Protein AF-A0A448SCK4-F1 (afdb_monomer)

Nearest PDB structures (foldseek):
  4yhc-assembly2_B  TM=4.010E-01  e=1.018E-01  Schizosaccharomyces pombe 972h-
  8dml-assembly2_C  TM=6.605E-01  e=9.416E-01  Vibrio parahaemolyticus
  4yhc-assembly1_A  TM=3.647E-01  e=2.137E-01  Schizosaccharomyces pombe 972h-
  8wqr-assembly1_A  TM=2.548E-01  e=2.575E+00  Homo sapiens

Foldseek 3Di:
DDDDDDDDDDDDPPPDPDPPDPPPDQQPKDWDADPVQFIWIQCQLVPNDIAGAAARGGNVQWDDWADDSFKIKTAGQDPPQARGQKIWIWGRNHPHIYTDIDGDDRAAFPDWHWDDDPFWIKIWTQHPVRDIDIWIAGNVDGDTD

pLDDT: mean 81.64, std 18.77, range [36.91, 97.56]

Structure (mmCIF, N/CA/C/O backbone):
data_AF-A0A448SCK4-F1
#
_entry.id   AF-A0A448SCK4-F1
#
loop_
_atom_site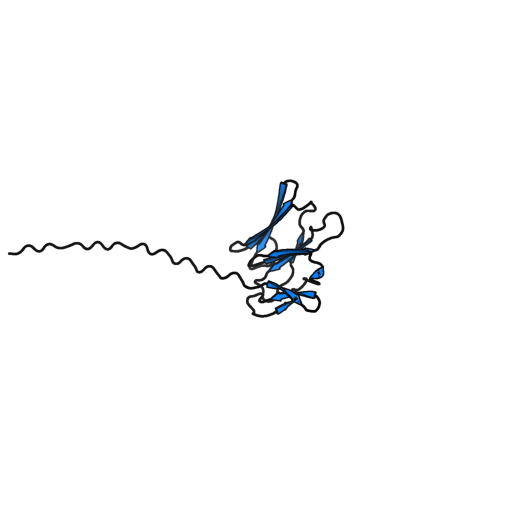.group_PDB
_atom_site.id
_atom_site.type_symbol
_atom_site.label_atom_id
_atom_site.label_alt_id
_atom_site.label_comp_id
_atom_site.label_asym_id
_atom_site.label_entity_id
_atom_site.label_seq_id
_atom_site.pdbx_PDB_ins_code
_atom_site.Cartn_x
_atom_site.Cartn_y
_atom_site.Cartn_z
_atom_site.occupancy
_atom_site.B_iso_or_equiv
_atom_site.auth_seq_id
_atom_site.auth_comp_id
_atom_site.auth_asym_id
_atom_site.auth_atom_id
_atom_site.pdbx_PDB_model_num
ATOM 1 N N . MET A 1 1 ? -18.855 85.210 6.953 1.00 42.12 1 MET A N 1
ATOM 2 C CA . MET A 1 1 ? -19.425 84.020 6.284 1.00 42.12 1 MET A CA 1
ATOM 3 C C . MET A 1 1 ? -18.276 83.058 6.042 1.00 42.12 1 MET A C 1
ATOM 5 O O . MET A 1 1 ? -17.386 83.393 5.277 1.00 42.12 1 MET A O 1
ATOM 9 N N . PHE A 1 2 ? -18.217 81.968 6.808 1.00 36.91 2 PHE A N 1
ATOM 10 C CA . PHE A 1 2 ? -17.079 81.046 6.840 1.00 36.91 2 PHE A CA 1
ATOM 11 C C . PHE A 1 2 ? -17.299 79.875 5.878 1.00 36.91 2 PHE A C 1
ATOM 13 O O . PHE A 1 2 ? -18.349 79.239 5.887 1.00 36.91 2 PHE A O 1
ATOM 20 N N . THR A 1 3 ? -16.289 79.622 5.053 1.00 39.25 3 THR A N 1
ATOM 21 C CA . THR A 1 3 ? -16.198 78.566 4.045 1.00 39.25 3 THR A CA 1
ATOM 22 C C . THR A 1 3 ? -15.944 77.219 4.727 1.00 39.25 3 THR A C 1
ATOM 24 O O . THR A 1 3 ? -14.919 77.042 5.383 1.00 39.25 3 THR A O 1
ATOM 27 N N . THR A 1 4 ? -16.860 76.257 4.598 1.00 45.53 4 THR A N 1
ATOM 28 C CA . THR A 1 4 ? -16.689 74.904 5.155 1.00 45.53 4 THR A CA 1
ATOM 29 C C . THR A 1 4 ? -16.074 73.979 4.107 1.00 45.53 4 THR A C 1
ATOM 31 O O . THR A 1 4 ? -16.716 73.621 3.121 1.00 45.53 4 THR A O 1
ATOM 34 N N . VAL A 1 5 ? -14.818 73.589 4.326 1.00 43.88 5 VAL A N 1
ATOM 35 C CA . VAL A 1 5 ? -14.104 72.568 3.547 1.00 43.88 5 VAL A CA 1
ATOM 36 C C . VAL A 1 5 ? -14.609 71.189 3.976 1.00 43.88 5 VAL A C 1
ATOM 38 O O . VAL A 1 5 ? -14.569 70.846 5.156 1.00 43.88 5 VAL A O 1
ATOM 41 N N . ARG A 1 6 ? -15.113 70.400 3.024 1.00 46.59 6 ARG A N 1
ATOM 42 C CA . ARG A 1 6 ? -15.651 69.056 3.262 1.00 46.59 6 ARG A CA 1
ATOM 43 C C . ARG A 1 6 ? -14.581 68.026 2.895 1.00 46.59 6 ARG A C 1
ATOM 45 O O . ARG A 1 6 ? -14.358 67.744 1.723 1.00 46.59 6 ARG A O 1
ATOM 52 N N . THR A 1 7 ? -13.894 67.505 3.904 1.00 43.19 7 THR A N 1
ATOM 53 C CA . THR A 1 7 ? -12.878 66.454 3.774 1.00 43.19 7 THR A CA 1
ATOM 54 C C . THR A 1 7 ? -13.524 65.154 3.285 1.00 43.19 7 THR A C 1
ATOM 56 O O . THR A 1 7 ? -14.409 64.612 3.945 1.00 43.19 7 THR A O 1
ATOM 59 N N . MET A 1 8 ? -13.095 64.654 2.124 1.00 40.12 8 MET A N 1
ATOM 60 C CA . MET A 1 8 ? -13.425 63.308 1.647 1.00 40.12 8 MET A CA 1
ATOM 61 C C . MET A 1 8 ? -12.548 62.287 2.378 1.00 40.12 8 MET A C 1
ATOM 63 O O . MET A 1 8 ? -11.324 62.343 2.291 1.00 40.12 8 MET A O 1
ATOM 67 N N . VAL A 1 9 ? -13.170 61.348 3.090 1.00 45.50 9 VAL A N 1
ATOM 68 C CA . VAL A 1 9 ? -12.492 60.180 3.665 1.00 45.50 9 VAL A CA 1
ATOM 69 C C . VAL A 1 9 ? -12.561 59.051 2.638 1.00 45.50 9 VAL A C 1
ATOM 71 O O . VAL A 1 9 ? -13.637 58.526 2.359 1.00 45.50 9 VAL A O 1
ATOM 74 N N . PHE A 1 10 ? -11.416 58.690 2.059 1.00 41.84 10 PHE A N 1
ATOM 75 C CA . PHE A 1 10 ? -11.268 57.492 1.235 1.00 41.84 10 PHE A CA 1
ATOM 76 C C . PHE A 1 10 ? -11.203 56.262 2.151 1.00 41.84 10 PHE A C 1
ATOM 78 O O . PHE A 1 10 ? -10.235 56.078 2.885 1.00 41.84 10 PHE A O 1
ATOM 85 N N . PHE A 1 11 ? -12.230 55.411 2.109 1.00 43.66 11 PHE A N 1
ATOM 86 C CA . PHE A 1 11 ? -12.176 54.068 2.685 1.00 43.66 11 PHE A CA 1
ATOM 87 C C . PHE A 1 11 ? -11.337 53.178 1.760 1.00 43.66 11 PHE A C 1
ATOM 89 O O . PHE A 1 11 ? -11.804 52.727 0.716 1.00 43.66 11 PHE A O 1
ATOM 96 N N . ALA A 1 12 ? -10.083 52.934 2.137 1.00 44.94 12 ALA A N 1
ATOM 97 C CA . ALA A 1 12 ? -9.302 51.852 1.560 1.00 44.94 12 ALA A CA 1
ATOM 98 C C . ALA A 1 12 ? -9.916 50.520 2.024 1.00 44.94 12 ALA A C 1
ATOM 100 O O . ALA A 1 12 ? -9.842 50.176 3.204 1.00 44.94 12 ALA A O 1
ATOM 101 N N . LEU A 1 13 ? -10.548 49.779 1.107 1.00 49.00 13 LEU A N 1
ATOM 102 C CA . LEU A 1 13 ? -10.879 48.373 1.328 1.00 49.00 13 LEU A CA 1
ATOM 103 C C . LEU A 1 13 ? -9.565 47.604 1.483 1.00 49.00 13 LEU A C 1
ATOM 105 O O . LEU A 1 13 ? -8.884 47.304 0.503 1.00 49.00 13 LEU A O 1
ATOM 109 N N . ALA A 1 14 ? -9.200 47.306 2.727 1.00 49.53 14 ALA A N 1
ATOM 110 C CA . ALA A 1 14 ? -8.164 46.335 3.021 1.00 49.53 14 ALA A CA 1
ATOM 111 C C . ALA A 1 14 ? -8.599 44.986 2.431 1.00 49.53 14 ALA A C 1
ATOM 113 O O . ALA A 1 14 ? -9.607 44.412 2.846 1.00 49.53 14 ALA A O 1
ATOM 114 N N . MET A 1 15 ? -7.851 44.496 1.440 1.00 54.22 15 MET A N 1
ATOM 115 C CA . MET A 1 15 ? -7.929 43.112 0.985 1.00 54.22 15 MET A CA 1
ATOM 116 C C . MET A 1 15 ? -7.493 42.226 2.155 1.00 54.22 15 MET A C 1
ATOM 118 O O . MET A 1 15 ? -6.303 42.002 2.367 1.00 54.22 15 MET A O 1
ATOM 122 N N . LEU A 1 16 ? -8.450 41.782 2.967 1.00 51.47 16 LEU A N 1
ATOM 123 C CA . LEU A 1 16 ? -8.194 40.760 3.972 1.00 51.47 16 LEU A CA 1
ATOM 124 C C . LEU A 1 16 ? -7.792 39.481 3.223 1.00 51.47 16 LEU A C 1
ATOM 126 O O . LEU A 1 16 ? -8.548 39.043 2.350 1.00 51.47 16 LEU A O 1
ATOM 130 N N . PRO A 1 17 ? -6.625 38.881 3.512 1.00 46.47 17 PRO A N 1
ATOM 131 C CA . PRO A 1 17 ? -6.303 37.572 2.970 1.00 46.47 17 PRO A CA 1
ATOM 132 C C . PRO A 1 17 ? -7.396 36.596 3.416 1.00 46.47 17 PRO A C 1
ATOM 134 O O . PRO A 1 17 ? -7.735 36.533 4.600 1.00 46.47 17 PRO A O 1
ATOM 137 N N . TRP A 1 18 ? -7.977 35.871 2.454 1.00 47.75 18 TRP A N 1
ATOM 138 C CA . TRP A 1 18 ? -8.893 34.761 2.720 1.00 47.75 18 TRP A CA 1
ATOM 139 C C . TRP A 1 18 ? -8.261 33.880 3.809 1.00 47.75 18 TRP A C 1
ATOM 141 O O . TRP A 1 18 ? -7.071 33.572 3.678 1.00 47.75 18 TRP A O 1
ATOM 151 N N . PRO A 1 19 ? -8.980 33.469 4.873 1.00 46.56 19 PRO A N 1
ATOM 152 C CA . PRO A 1 19 ? -8.462 32.442 5.760 1.00 46.56 19 PRO A CA 1
ATOM 153 C C . PRO A 1 19 ? -8.056 31.245 4.905 1.00 46.56 19 PRO A C 1
ATOM 155 O O . PRO A 1 19 ? -8.897 30.630 4.247 1.00 46.56 19 PRO A O 1
ATOM 158 N N . ALA A 1 20 ? -6.754 30.951 4.890 1.00 49.06 20 ALA A N 1
ATOM 159 C CA . ALA A 1 20 ? -6.261 29.678 4.410 1.00 49.06 20 ALA A CA 1
ATOM 160 C C . ALA A 1 20 ? -7.084 28.615 5.136 1.00 49.06 20 ALA A C 1
ATOM 162 O O . ALA A 1 20 ? -7.147 28.617 6.370 1.00 49.06 20 ALA A O 1
ATOM 163 N N . SER A 1 21 ? -7.793 27.779 4.375 1.00 49.81 21 SER A N 1
ATOM 164 C CA . SER A 1 21 ? -8.535 26.659 4.941 1.00 49.81 21 SER A CA 1
ATOM 165 C C . SER A 1 21 ? -7.597 25.921 5.896 1.00 49.81 21 SER A C 1
ATOM 167 O O . SER A 1 21 ? -6.438 25.706 5.523 1.00 49.81 21 SER A O 1
ATOM 169 N N . PRO A 1 22 ? -8.028 25.587 7.127 1.00 41.22 22 PRO A N 1
ATOM 170 C CA . PRO A 1 22 ? -7.166 24.866 8.046 1.00 41.22 22 PRO A CA 1
ATOM 171 C C . PRO A 1 22 ? -6.692 23.612 7.321 1.00 41.22 22 PRO A C 1
ATOM 173 O O . PRO A 1 22 ? -7.514 22.819 6.861 1.00 41.22 22 PRO A O 1
ATOM 176 N N . ALA A 1 23 ? -5.373 23.485 7.158 1.00 44.09 23 ALA A N 1
ATOM 177 C CA . ALA A 1 23 ? -4.762 22.260 6.683 1.00 44.09 23 ALA A CA 1
ATOM 178 C C . ALA A 1 23 ? -5.333 21.143 7.559 1.00 44.09 23 ALA A C 1
ATOM 180 O O . ALA A 1 23 ? -5.117 21.140 8.774 1.00 44.09 23 ALA A O 1
ATOM 181 N N . SER A 1 24 ? -6.155 20.273 6.972 1.00 46.78 24 SER A N 1
ATOM 182 C CA . SER A 1 24 ? -6.706 19.125 7.678 1.00 46.78 24 SER A CA 1
ATOM 183 C C . SER A 1 24 ? -5.520 18.383 8.276 1.00 46.78 24 SER A C 1
ATOM 185 O O . SER A 1 24 ? -4.628 17.971 7.532 1.00 46.78 24 SER A O 1
ATOM 187 N N . LEU A 1 25 ? -5.468 18.289 9.608 1.00 44.38 25 LEU A N 1
ATOM 188 C CA . LEU A 1 25 ? -4.436 17.530 10.308 1.00 44.38 25 LEU A CA 1
ATOM 189 C C . LEU A 1 25 ? -4.282 16.173 9.606 1.00 44.38 25 LEU A C 1
ATOM 191 O O . LEU A 1 25 ? -5.307 15.564 9.280 1.00 44.38 25 LEU A O 1
ATOM 195 N N . PRO A 1 26 ? -3.047 15.713 9.331 1.00 54.62 26 PRO A N 1
ATOM 196 C CA . PRO A 1 26 ? -2.845 14.459 8.629 1.00 54.62 26 PRO A CA 1
ATOM 197 C C . PRO A 1 26 ? -3.583 13.372 9.396 1.00 54.62 26 PRO A C 1
ATOM 199 O O . PRO A 1 26 ? -3.458 13.249 10.615 1.00 54.62 26 PRO A O 1
ATOM 202 N N . TYR A 1 27 ? -4.412 12.643 8.666 1.00 64.31 27 TYR A N 1
ATOM 203 C CA . TYR A 1 27 ? -5.235 11.579 9.191 1.00 64.31 27 TYR A CA 1
ATOM 204 C C . TYR A 1 27 ? -4.392 10.622 10.059 1.00 64.31 27 TYR A C 1
ATOM 206 O O . TYR A 1 27 ? -3.465 9.978 9.571 1.00 64.31 27 TYR A O 1
ATOM 214 N N . GLN A 1 28 ? -4.669 10.576 11.368 1.00 80.50 28 GLN A N 1
ATOM 215 C CA . GLN A 1 28 ? -3.807 9.944 12.382 1.00 80.50 28 GLN A CA 1
ATOM 216 C C . GLN A 1 28 ? -4.031 8.430 12.499 1.00 80.50 28 GLN A C 1
ATOM 218 O O . GLN A 1 28 ? -4.139 7.894 13.604 1.00 80.50 28 GLN A O 1
ATOM 223 N N . ALA A 1 29 ? -4.155 7.741 11.370 1.00 88.25 29 ALA A N 1
ATOM 224 C CA . ALA A 1 29 ? -4.209 6.289 11.352 1.00 88.25 29 ALA A CA 1
ATOM 225 C C . ALA A 1 29 ? -2.854 5.698 10.972 1.00 88.25 29 ALA A C 1
ATOM 227 O O . ALA A 1 29 ? -2.161 6.201 10.082 1.00 88.25 29 ALA A O 1
ATOM 228 N N . ALA A 1 30 ? -2.515 4.593 11.623 1.00 89.69 30 ALA A N 1
ATOM 229 C CA . ALA A 1 30 ? -1.259 3.889 11.420 1.00 89.69 30 ALA A CA 1
ATOM 230 C C . ALA A 1 30 ? -1.510 2.394 11.248 1.00 89.69 30 ALA A C 1
ATOM 232 O O . ALA A 1 30 ? -2.387 1.825 11.902 1.00 89.69 30 ALA A O 1
ATOM 233 N N . ILE A 1 31 ? -0.720 1.757 10.390 1.00 92.00 31 ILE A N 1
ATOM 234 C CA . ILE A 1 31 ? -0.701 0.303 10.265 1.00 92.00 31 ILE A CA 1
ATOM 235 C C . ILE A 1 31 ? 0.354 -0.246 11.220 1.00 92.00 31 ILE A C 1
ATOM 237 O O . ILE A 1 31 ? 1.461 0.277 11.322 1.00 92.00 31 ILE A O 1
ATOM 241 N N . GLY A 1 32 ? -0.015 -1.292 11.940 1.00 91.88 32 GLY A N 1
ATOM 242 C CA . GLY A 1 32 ? 0.822 -1.963 12.915 1.00 91.88 32 GLY A CA 1
ATOM 243 C C . GLY A 1 32 ? 0.563 -3.462 12.919 1.00 91.88 32 GLY A C 1
ATOM 244 O O . GLY A 1 32 ? 0.071 -4.045 11.947 1.00 91.88 32 GLY A O 1
ATOM 245 N N . SER A 1 33 ? 0.900 -4.088 14.040 1.00 93.44 33 SER A N 1
ATOM 246 C CA . SER A 1 33 ? 0.756 -5.526 14.234 1.00 93.44 33 SER A CA 1
ATOM 247 C C . SER A 1 33 ? 0.040 -5.840 15.540 1.00 93.44 33 SER A C 1
ATOM 249 O O . SER A 1 33 ? 0.181 -5.125 16.534 1.00 93.44 33 SER A O 1
ATOM 251 N N . SER A 1 34 ? -0.759 -6.905 15.527 1.00 93.19 34 SER A N 1
ATOM 252 C CA . SER A 1 34 ? -1.287 -7.515 16.745 1.00 93.19 34 SER A CA 1
ATOM 253 C C . SER A 1 34 ? -0.212 -8.373 17.440 1.00 93.19 34 SER A C 1
ATOM 255 O O . SER A 1 34 ? 0.802 -8.702 16.817 1.00 93.19 34 SER A O 1
ATOM 257 N N . PRO A 1 35 ? -0.434 -8.807 18.698 1.00 93.00 35 PRO A N 1
ATOM 258 C CA . PRO A 1 35 ? 0.446 -9.769 19.371 1.00 93.00 35 PRO A CA 1
ATOM 259 C C .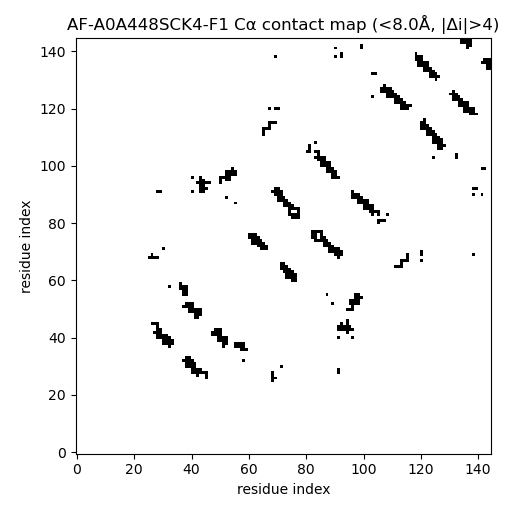 PRO A 1 35 ? 0.647 -11.082 18.594 1.00 93.00 35 PRO A C 1
ATOM 261 O O . PRO A 1 35 ? 1.717 -11.680 18.659 1.00 93.00 35 PRO A O 1
ATOM 264 N N . ASP A 1 36 ? -0.347 -11.485 17.797 1.00 94.69 36 ASP A N 1
ATOM 265 C CA . ASP A 1 36 ? -0.301 -12.677 16.940 1.00 94.69 36 ASP A CA 1
ATOM 266 C C . ASP A 1 36 ? 0.311 -12.397 15.557 1.00 94.69 36 ASP A C 1
ATOM 268 O O . ASP A 1 36 ? 0.162 -13.193 14.629 1.00 94.69 36 ASP A O 1
ATOM 272 N N . ASN A 1 37 ? 0.995 -11.260 15.394 1.00 94.31 37 ASN A N 1
ATOM 273 C CA . ASN A 1 37 ? 1.571 -10.788 14.135 1.00 94.31 37 ASN A CA 1
ATOM 274 C C . ASN A 1 37 ? 0.536 -10.550 13.026 1.00 94.31 37 ASN A C 1
ATOM 276 O O . ASN A 1 37 ? 0.889 -10.595 11.856 1.00 94.31 37 ASN A O 1
ATOM 280 N N . GLN A 1 38 ? -0.735 -10.284 13.332 1.00 95.38 38 GLN A N 1
ATOM 281 C CA . GLN A 1 38 ? -1.716 -9.953 12.292 1.00 95.38 38 GLN A CA 1
ATOM 282 C C . GLN A 1 38 ? -1.675 -8.466 11.946 1.00 95.38 38 GLN A C 1
ATOM 284 O O . GLN A 1 38 ? -1.476 -7.626 12.827 1.00 95.38 38 GLN A O 1
ATOM 289 N N . LEU A 1 39 ? -1.895 -8.138 10.671 1.00 94.75 39 LEU A N 1
ATOM 290 C CA . LEU A 1 39 ? -1.957 -6.753 10.212 1.00 94.75 39 LEU A CA 1
ATOM 291 C C . LEU A 1 39 ? -3.130 -6.021 10.884 1.00 94.75 39 LEU A C 1
ATOM 293 O O . LEU A 1 39 ? -4.291 -6.438 10.789 1.00 94.75 39 LEU A O 1
ATOM 297 N N . LEU A 1 40 ? -2.822 -4.916 11.555 1.00 95.06 40 LEU A N 1
ATOM 298 C CA . LEU A 1 40 ? -3.771 -4.154 12.358 1.00 95.06 40 LEU A CA 1
ATOM 299 C C . LEU A 1 40 ? -3.723 -2.679 11.968 1.00 95.06 40 LEU A C 1
ATOM 301 O O . LEU A 1 40 ? -2.661 -2.153 11.652 1.00 95.06 40 LEU A O 1
ATOM 305 N N . CYS A 1 41 ? -4.866 -2.002 12.000 1.00 94.00 41 CYS A N 1
ATOM 306 C CA . CYS A 1 41 ? -4.934 -0.558 11.853 1.00 94.00 41 CYS A CA 1
ATOM 307 C C . CYS A 1 41 ? -5.321 0.107 13.172 1.00 94.00 41 CYS A C 1
ATOM 309 O O . CYS A 1 41 ? -6.327 -0.244 13.793 1.00 94.00 41 CYS A O 1
ATOM 311 N N . HIS A 1 42 ? -4.547 1.113 13.557 1.00 94.12 42 HIS A N 1
ATOM 312 C CA . HIS A 1 42 ? -4.826 2.004 14.669 1.00 94.12 42 HIS A CA 1
ATOM 313 C C . HIS A 1 42 ? -5.585 3.223 14.150 1.00 94.12 42 HIS A C 1
ATOM 315 O O . HIS A 1 42 ? -5.121 3.880 13.221 1.00 94.12 42 HIS A O 1
ATOM 321 N N . ASN A 1 43 ? -6.736 3.533 14.749 1.00 92.31 43 ASN A N 1
ATOM 322 C CA . ASN A 1 43 ? -7.548 4.714 14.441 1.00 92.31 43 ASN A CA 1
ATOM 323 C C . ASN A 1 43 ? -8.032 4.805 12.975 1.00 92.31 43 ASN A C 1
ATOM 325 O O . ASN A 1 43 ? -8.333 5.882 12.462 1.00 92.31 43 ASN A O 1
ATOM 329 N N . CYS A 1 44 ? -8.160 3.663 12.297 1.00 91.06 44 CYS A N 1
ATOM 330 C CA . CYS A 1 44 ? -8.835 3.588 11.004 1.00 91.06 44 CYS A CA 1
ATOM 331 C C . CYS A 1 44 ? -10.296 4.069 11.110 1.00 91.06 44 CYS A C 1
ATOM 333 O O . CYS A 1 44 ? -10.947 3.913 12.145 1.00 91.06 44 CYS A O 1
ATOM 335 N N . GLY A 1 45 ? -10.816 4.680 10.049 1.00 88.38 45 GLY A N 1
ATOM 336 C CA . GLY A 1 45 ? -12.046 5.488 10.050 1.00 88.38 45 GLY A CA 1
ATOM 337 C C . GLY A 1 45 ? -12.138 6.650 11.046 1.00 88.38 45 GLY A C 1
ATOM 338 O O . GLY A 1 45 ? -13.252 7.098 11.301 1.00 88.38 45 GLY A O 1
ATOM 339 N N . GLY A 1 46 ? -11.042 7.086 11.677 1.00 87.38 46 GLY A N 1
ATOM 340 C CA . GLY A 1 46 ? -11.097 8.019 12.808 1.00 87.38 46 GLY A CA 1
ATOM 341 C C . GLY A 1 46 ? -11.840 7.430 14.013 1.00 87.38 46 GLY A C 1
ATOM 342 O O . GLY A 1 46 ? -12.429 8.159 14.806 1.00 87.38 46 GLY A O 1
ATOM 343 N N . SER A 1 47 ? -11.877 6.098 14.121 1.00 87.12 47 SER A N 1
ATOM 344 C CA . SER A 1 47 ? -12.708 5.390 15.100 1.00 87.12 47 SER A CA 1
ATOM 345 C C . SER A 1 47 ? -12.140 5.373 16.521 1.00 87.12 47 SER A C 1
ATOM 347 O O . SER A 1 47 ? -12.837 4.945 17.441 1.00 87.12 47 SER A O 1
ATOM 349 N N . GLY A 1 48 ? -10.871 5.753 16.704 1.00 88.00 48 GLY A N 1
ATOM 350 C CA . GLY A 1 48 ? -10.135 5.607 17.963 1.00 88.00 48 GLY A CA 1
ATOM 351 C C . GLY A 1 48 ? -9.854 4.153 18.366 1.00 88.00 48 GLY A C 1
ATOM 352 O O . GLY A 1 48 ? -9.402 3.907 19.482 1.00 88.00 48 GLY A O 1
ATOM 353 N N . LYS A 1 49 ? -10.135 3.177 17.491 1.00 91.00 49 LYS A N 1
ATOM 354 C CA . LYS A 1 49 ? -10.020 1.741 17.784 1.00 91.00 49 LYS A CA 1
ATOM 355 C C . LYS A 1 49 ? -8.855 1.089 17.052 1.00 91.00 49 LYS A C 1
ATOM 357 O O . LYS A 1 49 ? -8.330 1.610 16.070 1.00 91.00 49 LYS A O 1
ATOM 362 N N . HIS A 1 50 ? -8.478 -0.083 17.547 1.00 93.81 50 HIS A N 1
ATOM 363 C CA . HIS A 1 50 ? -7.570 -1.007 16.882 1.00 93.81 50 HIS A CA 1
ATOM 364 C C . HIS A 1 50 ? -8.406 -2.052 16.138 1.00 93.81 50 HIS A C 1
ATOM 366 O O . HIS A 1 50 ? -9.162 -2.788 16.771 1.00 93.81 50 HIS A O 1
ATOM 372 N N . THR A 1 51 ? -8.281 -2.113 14.813 1.00 94.31 51 THR A N 1
ATOM 373 C CA . THR A 1 51 ? -9.085 -3.009 13.968 1.00 94.31 51 THR A CA 1
ATOM 374 C C . THR A 1 51 ? -8.173 -3.878 13.113 1.00 94.31 51 THR A C 1
ATOM 376 O O . THR A 1 51 ? -7.271 -3.369 12.451 1.00 94.31 51 THR A O 1
ATOM 379 N N . LEU A 1 52 ? -8.414 -5.190 13.099 1.00 95.94 52 LEU A N 1
ATOM 380 C CA . LEU A 1 52 ? -7.731 -6.102 12.182 1.00 95.94 52 LEU A CA 1
ATOM 381 C C . LEU A 1 52 ? -8.067 -5.753 10.731 1.00 95.94 52 LEU A C 1
ATOM 383 O O . LEU A 1 52 ? -9.221 -5.479 10.399 1.00 95.94 52 LEU A O 1
ATOM 387 N N . ILE A 1 53 ? -7.062 -5.796 9.862 1.00 95.31 53 ILE A N 1
ATOM 388 C CA . ILE A 1 53 ? -7.247 -5.512 8.438 1.00 95.31 53 ILE A CA 1
ATOM 389 C C . ILE A 1 53 ? -7.661 -6.803 7.740 1.00 95.31 53 ILE A C 1
ATOM 391 O O . ILE A 1 53 ? -6.889 -7.764 7.654 1.00 95.31 53 ILE A O 1
ATOM 395 N N . GLN A 1 54 ? -8.891 -6.833 7.228 1.00 92.69 54 GLN A N 1
ATOM 396 C CA . GLN A 1 54 ? -9.417 -8.009 6.536 1.00 92.69 54 GLN A CA 1
ATOM 397 C C . GLN A 1 54 ? -8.571 -8.322 5.297 1.00 92.69 54 GLN A C 1
ATOM 399 O O . GLN A 1 54 ? -8.266 -7.435 4.508 1.00 92.69 54 GLN A O 1
ATOM 404 N N . GLY A 1 55 ? -8.152 -9.579 5.136 1.00 90.38 55 GLY A N 1
ATOM 405 C CA . GLY A 1 55 ? -7.272 -9.983 4.032 1.00 90.38 55 GLY A CA 1
ATOM 406 C C . GLY A 1 55 ? -5.806 -9.538 4.166 1.00 90.38 55 GLY A C 1
ATOM 407 O O . GLY A 1 55 ? -5.019 -9.826 3.266 1.00 90.38 55 GLY A O 1
ATOM 408 N N . GLY A 1 56 ? -5.425 -8.873 5.268 1.00 88.12 56 GLY A N 1
ATOM 409 C CA . GLY A 1 56 ? -4.053 -8.416 5.525 1.00 88.12 56 GLY A CA 1
ATOM 410 C C . GLY A 1 56 ? -3.098 -9.521 5.996 1.00 88.12 56 GLY A C 1
ATOM 411 O O . GLY A 1 56 ? -1.912 -9.474 5.690 1.00 88.12 56 GLY A O 1
ATOM 412 N N . GLY A 1 57 ? -3.591 -10.560 6.675 1.00 90.94 57 GLY A N 1
ATOM 413 C CA . GLY A 1 57 ? -2.780 -11.716 7.088 1.00 90.94 57 GLY A CA 1
ATOM 414 C C . GLY A 1 57 ? -1.646 -11.386 8.074 1.00 90.94 57 GLY A C 1
ATOM 415 O O . GLY A 1 57 ? -1.751 -10.439 8.850 1.00 90.94 57 GLY A O 1
ATOM 416 N N . ASP A 1 58 ? -0.582 -12.198 8.058 1.00 92.69 58 ASP A N 1
ATOM 417 C CA . ASP A 1 58 ? 0.598 -12.059 8.931 1.00 92.69 58 ASP A CA 1
ATOM 418 C C . ASP A 1 58 ? 1.472 -10.872 8.484 1.00 92.69 58 ASP A C 1
ATOM 420 O O . ASP A 1 58 ? 1.845 -10.789 7.321 1.00 92.69 58 ASP A O 1
ATOM 424 N N . VAL A 1 59 ? 1.828 -9.950 9.376 1.00 91.81 59 VAL A N 1
ATOM 425 C CA . VAL A 1 59 ? 2.648 -8.767 9.077 1.00 91.81 59 VAL A CA 1
ATOM 426 C C . VAL A 1 59 ? 4.057 -9.134 8.599 1.00 91.81 59 VAL A C 1
ATOM 428 O O . VAL A 1 59 ? 4.638 -8.418 7.786 1.00 91.81 59 VAL A O 1
ATOM 431 N N . ARG A 1 60 ? 4.602 -10.273 9.046 1.00 90.81 60 ARG A N 1
ATOM 432 C CA . ARG A 1 60 ? 5.989 -10.695 8.770 1.00 90.81 60 ARG A CA 1
ATOM 433 C C . ARG A 1 60 ? 6.233 -11.048 7.307 1.00 90.81 60 ARG A C 1
ATOM 435 O O . ARG A 1 60 ? 7.378 -11.213 6.904 1.00 90.81 60 ARG A O 1
ATOM 442 N N . GLN A 1 61 ? 5.170 -11.189 6.519 1.00 90.44 61 GLN A N 1
ATOM 443 C CA . GLN A 1 61 ? 5.267 -11.436 5.082 1.00 90.44 61 GLN A CA 1
ATOM 444 C C . GLN A 1 61 ? 5.491 -10.162 4.259 1.00 90.44 61 GLN A C 1
ATOM 446 O O . GLN A 1 61 ? 5.712 -10.264 3.051 1.00 90.44 61 GLN A O 1
ATOM 451 N N . TYR A 1 62 ? 5.365 -8.980 4.873 1.00 91.44 62 TYR A N 1
ATOM 452 C CA . TYR A 1 62 ? 5.543 -7.695 4.208 1.00 91.44 62 TYR A CA 1
ATOM 453 C C . TYR A 1 62 ? 6.926 -7.126 4.511 1.00 91.44 62 TYR A C 1
ATOM 455 O O . TYR A 1 62 ? 7.358 -7.091 5.659 1.00 91.44 62 TYR A O 1
ATOM 463 N N . HIS A 1 63 ? 7.615 -6.673 3.466 1.00 88.50 63 HIS A N 1
ATOM 464 C CA . HIS A 1 63 ? 9.018 -6.242 3.550 1.00 88.50 63 HIS A CA 1
ATOM 465 C C . HIS A 1 63 ? 9.226 -4.786 3.133 1.00 88.50 63 HIS A C 1
ATOM 467 O O . HIS A 1 63 ? 10.279 -4.215 3.397 1.00 88.50 63 HIS A O 1
ATOM 473 N N . PHE A 1 64 ? 8.225 -4.187 2.490 1.00 89.44 64 PHE A N 1
ATOM 474 C CA . PHE A 1 64 ? 8.228 -2.784 2.102 1.00 89.44 64 PHE A CA 1
ATOM 475 C C . PHE A 1 64 ? 6.923 -2.145 2.524 1.00 89.44 64 PHE A C 1
ATOM 477 O O . PHE A 1 64 ? 5.866 -2.770 2.420 1.00 89.44 64 PHE A O 1
ATOM 484 N N . VAL A 1 65 ? 7.026 -0.896 2.965 1.00 93.31 65 VAL A N 1
ATOM 485 C CA . VAL A 1 65 ? 5.894 -0.067 3.352 1.00 93.31 65 VAL A CA 1
ATOM 486 C C . VAL A 1 65 ? 6.063 1.298 2.703 1.00 93.31 65 VAL A C 1
ATOM 488 O O . VAL A 1 65 ? 7.129 1.905 2.806 1.00 93.31 65 VAL A O 1
ATOM 491 N N . VAL A 1 66 ? 5.011 1.775 2.048 1.00 94.50 66 VAL A N 1
ATOM 492 C CA . VAL A 1 66 ? 4.898 3.160 1.587 1.00 94.50 66 VAL A CA 1
ATOM 493 C C . VAL A 1 66 ? 3.659 3.757 2.238 1.00 94.50 66 VAL A C 1
ATOM 495 O O . VAL A 1 66 ? 2.543 3.285 2.028 1.00 94.50 66 VAL A O 1
ATOM 498 N N . GLU A 1 67 ? 3.866 4.777 3.063 1.00 92.94 67 GLU A N 1
ATOM 499 C CA . GLU A 1 67 ? 2.821 5.429 3.851 1.00 92.94 67 GLU A CA 1
ATOM 500 C C . GLU A 1 67 ? 2.377 6.743 3.207 1.00 92.94 67 GLU A C 1
ATOM 502 O O . GLU A 1 67 ? 3.194 7.542 2.748 1.00 92.94 67 GLU A O 1
ATOM 507 N N . THR A 1 68 ? 1.073 6.994 3.244 1.00 92.69 68 THR A N 1
ATOM 508 C CA . THR A 1 68 ? 0.450 8.284 2.919 1.00 92.69 68 THR A CA 1
ATOM 509 C C . THR A 1 68 ? -0.620 8.604 3.963 1.00 92.69 68 THR A C 1
ATOM 511 O O . THR A 1 68 ? -0.958 7.732 4.763 1.00 92.69 68 THR A O 1
ATOM 514 N N . PRO A 1 69 ? -1.197 9.816 4.000 1.00 91.00 69 PRO A N 1
ATOM 515 C CA . PRO A 1 69 ? -2.292 10.110 4.922 1.00 91.00 69 PRO A CA 1
ATOM 516 C C . PRO A 1 69 ? -3.499 9.166 4.770 1.00 91.00 69 PRO A C 1
ATOM 518 O O . PRO A 1 69 ? -4.008 8.675 5.776 1.00 91.00 69 PRO A O 1
ATOM 521 N N . HIS A 1 70 ? -3.922 8.851 3.540 1.00 92.06 70 HIS A N 1
ATOM 522 C CA . HIS A 1 70 ? -5.138 8.060 3.296 1.00 92.06 70 HIS A CA 1
ATOM 523 C C . HIS A 1 70 ? -4.886 6.564 3.077 1.00 92.06 70 HIS A C 1
ATOM 525 O O . HIS A 1 70 ? -5.758 5.754 3.386 1.00 92.06 70 HIS A O 1
ATOM 531 N N . TYR A 1 71 ? -3.706 6.180 2.590 1.00 94.00 71 TYR A N 1
ATOM 532 C CA . TYR A 1 71 ? -3.377 4.794 2.253 1.00 94.00 71 TYR A CA 1
ATOM 533 C C . TYR A 1 71 ? -2.025 4.344 2.803 1.00 94.00 71 TYR A C 1
ATOM 535 O O . TYR A 1 71 ? -1.076 5.125 2.890 1.00 94.00 71 TYR A O 1
ATOM 543 N N . THR A 1 72 ? -1.933 3.048 3.080 1.00 95.38 72 THR A N 1
ATOM 544 C CA . THR A 1 72 ? -0.664 2.339 3.270 1.00 95.38 72 THR A CA 1
ATOM 545 C C . THR A 1 72 ? -0.526 1.266 2.207 1.00 95.38 72 THR A C 1
ATOM 547 O O . THR A 1 72 ? -1.441 0.465 2.017 1.00 95.38 72 THR A O 1
ATOM 550 N N . PHE A 1 73 ? 0.632 1.210 1.558 1.00 96.44 73 PHE A N 1
ATOM 551 C CA . PHE A 1 73 ? 0.971 0.176 0.588 1.00 96.44 73 PHE A CA 1
ATOM 552 C C . PHE A 1 73 ? 2.008 -0.764 1.187 1.00 96.44 73 PHE A C 1
ATOM 554 O O . PHE A 1 73 ? 3.049 -0.301 1.654 1.00 96.44 73 PHE A O 1
ATOM 561 N N . LEU A 1 74 ? 1.742 -2.070 1.165 1.00 95.38 74 LEU A N 1
ATOM 562 C CA . LEU A 1 74 ? 2.669 -3.082 1.667 1.00 95.38 74 LEU A CA 1
ATOM 563 C C . LEU A 1 74 ? 3.015 -4.098 0.581 1.00 95.38 74 LEU A C 1
ATOM 565 O O . LEU A 1 74 ? 2.120 -4.688 -0.023 1.00 95.38 74 LEU A O 1
ATOM 569 N N . ALA A 1 75 ? 4.306 -4.348 0.367 1.00 93.38 75 ALA A N 1
ATOM 570 C CA . ALA A 1 75 ? 4.766 -5.365 -0.577 1.00 93.38 75 ALA A CA 1
ATOM 571 C C . ALA A 1 75 ? 5.102 -6.662 0.143 1.00 93.38 75 ALA A C 1
ATOM 573 O O . ALA A 1 75 ? 5.850 -6.657 1.129 1.00 93.38 75 ALA A O 1
ATOM 574 N N . ARG A 1 76 ? 4.623 -7.784 -0.398 1.00 87.44 76 ARG A N 1
ATOM 575 C CA . ARG A 1 76 ? 5.096 -9.109 0.017 1.00 87.44 76 ARG A CA 1
ATOM 576 C C . ARG A 1 76 ? 6.383 -9.406 -0.735 1.00 87.44 76 ARG A C 1
ATOM 578 O O . ARG A 1 76 ? 6.438 -9.186 -1.943 1.00 87.44 76 ARG A O 1
ATOM 585 N N . GLN A 1 77 ? 7.401 -9.930 -0.053 1.00 81.12 77 GLN A N 1
ATOM 586 C CA . GLN A 1 77 ? 8.581 -10.423 -0.758 1.00 81.12 77 GLN A CA 1
ATOM 587 C C . GLN A 1 77 ? 8.241 -11.778 -1.384 1.00 81.12 77 GLN A C 1
ATOM 589 O O . GLN A 1 77 ? 8.183 -12.812 -0.717 1.00 81.12 77 GLN A O 1
ATOM 594 N N . GLY A 1 78 ? 7.974 -11.760 -2.684 1.00 73.00 78 GLY A N 1
ATOM 595 C CA . GLY A 1 78 ? 7.784 -12.957 -3.486 1.00 73.00 78 GLY A CA 1
ATOM 596 C C . GLY A 1 78 ? 9.081 -13.752 -3.643 1.00 73.00 78 GLY A C 1
ATOM 597 O O . GLY A 1 78 ? 10.190 -13.227 -3.526 1.00 73.00 78 GLY A O 1
ATOM 598 N N . ARG A 1 79 ? 8.941 -15.042 -3.959 1.00 72.38 79 ARG A N 1
ATOM 599 C CA . ARG A 1 79 ? 10.050 -15.888 -4.420 1.00 72.38 79 ARG A CA 1
ATOM 600 C C . ARG A 1 79 ? 10.098 -15.848 -5.950 1.00 72.38 79 ARG A C 1
ATOM 602 O O . ARG A 1 79 ? 9.054 -15.905 -6.590 1.00 72.38 79 ARG A O 1
ATOM 609 N N . GLY A 1 80 ? 11.293 -15.791 -6.538 1.00 72.25 80 GLY A N 1
ATOM 610 C CA . GLY A 1 80 ? 11.484 -15.866 -7.992 1.00 72.25 80 GLY A CA 1
ATOM 611 C C . GLY A 1 80 ? 11.781 -14.523 -8.665 1.00 72.25 80 GLY A C 1
ATOM 612 O O . GLY A 1 80 ? 12.368 -13.633 -8.056 1.00 72.25 80 GLY A O 1
ATOM 613 N N . ALA A 1 81 ? 11.417 -14.399 -9.945 1.00 77.44 81 ALA A N 1
ATOM 614 C CA . ALA A 1 81 ? 11.867 -13.311 -10.820 1.00 77.44 81 ALA A CA 1
ATOM 615 C C . ALA A 1 81 ? 11.275 -11.922 -10.492 1.00 77.44 81 ALA A C 1
ATOM 617 O O . ALA A 1 81 ? 11.842 -10.913 -10.902 1.00 77.44 81 ALA A O 1
ATOM 618 N N . CYS A 1 82 ? 10.166 -11.860 -9.743 1.00 83.38 82 CYS A N 1
ATOM 619 C CA . CYS A 1 82 ? 9.414 -10.627 -9.473 1.00 83.38 82 CYS A CA 1
ATOM 620 C C . CYS A 1 82 ? 9.175 -10.426 -7.959 1.00 83.38 82 CYS A C 1
ATOM 622 O O . CYS A 1 82 ? 8.030 -10.466 -7.503 1.00 83.38 82 CYS A O 1
ATOM 624 N N . PRO A 1 83 ? 10.226 -10.242 -7.139 1.00 80.50 83 PRO A N 1
ATOM 625 C CA . PRO A 1 83 ? 10.108 -10.298 -5.680 1.00 80.50 83 PRO A CA 1
ATOM 626 C C . PRO A 1 83 ? 9.197 -9.220 -5.073 1.00 80.50 83 PRO A C 1
ATOM 628 O O . PRO A 1 83 ? 8.740 -9.409 -3.956 1.00 80.50 83 PRO A O 1
ATOM 631 N N . TYR A 1 84 ? 8.889 -8.134 -5.789 1.00 84.38 84 TYR A N 1
ATOM 632 C CA . TYR A 1 84 ? 8.013 -7.051 -5.313 1.00 84.38 84 TYR A CA 1
ATOM 633 C C . TYR A 1 84 ? 6.877 -6.742 -6.291 1.00 84.38 84 TYR A C 1
ATOM 635 O O . TYR A 1 84 ? 6.452 -5.598 -6.404 1.00 84.38 84 TYR A O 1
ATOM 643 N N . ALA A 1 85 ? 6.412 -7.740 -7.046 1.00 89.12 85 ALA A N 1
ATOM 644 C CA . ALA A 1 85 ? 5.296 -7.540 -7.969 1.00 89.12 85 ALA A CA 1
ATOM 645 C C . ALA A 1 85 ? 3.940 -7.502 -7.257 1.00 89.12 85 ALA A C 1
ATOM 647 O O . ALA A 1 85 ? 3.023 -6.877 -7.769 1.00 89.12 85 ALA A O 1
ATOM 648 N N . THR A 1 86 ? 3.791 -8.142 -6.094 1.00 91.50 86 THR A N 1
ATOM 649 C CA . THR A 1 86 ? 2.503 -8.238 -5.389 1.00 91.50 86 THR A CA 1
ATOM 650 C C . THR A 1 86 ? 2.459 -7.320 -4.178 1.00 91.50 86 THR A C 1
ATOM 652 O O . THR A 1 86 ? 3.303 -7.406 -3.279 1.00 91.50 86 THR A O 1
ATOM 655 N N . TRP A 1 87 ? 1.423 -6.493 -4.140 1.00 95.00 87 TRP A N 1
ATOM 656 C CA . TRP A 1 87 ? 1.201 -5.488 -3.116 1.00 95.00 87 TRP A CA 1
ATOM 657 C C . TRP A 1 87 ? -0.204 -5.597 -2.543 1.00 95.00 87 TRP A C 1
ATOM 659 O O . TRP A 1 87 ? -1.114 -6.151 -3.163 1.00 95.00 87 TRP A O 1
ATOM 669 N N . ILE A 1 88 ? -0.372 -5.021 -1.360 1.00 95.44 88 ILE A N 1
ATOM 670 C CA . ILE A 1 88 ? -1.678 -4.651 -0.836 1.00 95.44 88 ILE A CA 1
ATOM 671 C C . ILE A 1 88 ? -1.743 -3.146 -0.604 1.00 95.44 88 ILE A C 1
ATOM 673 O O . ILE A 1 88 ? -0.753 -2.534 -0.201 1.00 95.44 88 ILE A O 1
ATOM 677 N N . ALA A 1 89 ? -2.914 -2.566 -0.824 1.00 96.00 89 ALA A N 1
ATOM 678 C CA . ALA A 1 89 ? -3.274 -1.220 -0.414 1.00 96.00 89 ALA A CA 1
ATOM 679 C C . ALA A 1 89 ? -4.283 -1.305 0.737 1.00 96.00 89 ALA A C 1
ATOM 681 O O . ALA A 1 89 ? -5.250 -2.066 0.682 1.00 96.00 89 ALA A O 1
ATOM 682 N N . VAL A 1 90 ? -4.062 -0.529 1.792 1.00 95.06 90 VAL A N 1
ATOM 683 C CA . VAL A 1 90 ? -4.974 -0.427 2.935 1.00 95.06 90 VAL A CA 1
ATOM 684 C C . VAL A 1 90 ? -5.495 0.996 3.002 1.00 95.06 90 VAL A C 1
ATOM 686 O O . VAL A 1 90 ? -4.741 1.921 3.302 1.00 95.06 90 VAL A O 1
ATOM 689 N N . ASN A 1 91 ? -6.792 1.165 2.741 1.00 92.94 91 ASN A N 1
ATOM 690 C CA . ASN A 1 91 ? -7.455 2.454 2.895 1.00 92.94 91 ASN A CA 1
ATOM 691 C C . ASN A 1 91 ? -7.682 2.742 4.383 1.00 92.94 91 ASN A C 1
ATOM 693 O O . ASN A 1 91 ? -8.503 2.093 5.043 1.00 92.94 91 ASN A O 1
ATOM 697 N N . LYS A 1 92 ? -6.976 3.743 4.904 1.00 91.44 92 LYS A N 1
ATOM 698 C CA . LYS A 1 92 ? -7.016 4.096 6.318 1.00 91.44 92 LYS A CA 1
ATOM 699 C C . LYS A 1 92 ? -8.294 4.846 6.700 1.00 91.44 92 LYS A C 1
ATOM 701 O O . LYS A 1 92 ? -8.669 4.826 7.874 1.00 91.44 92 LYS A O 1
ATOM 706 N N . THR A 1 93 ? -9.018 5.440 5.747 1.00 89.25 93 THR A N 1
ATOM 707 C CA . THR A 1 93 ? -10.265 6.200 5.994 1.00 89.25 93 THR A CA 1
ATOM 708 C C . THR A 1 93 ? -11.450 5.329 6.402 1.00 89.25 93 THR A C 1
ATOM 710 O O . THR A 1 93 ? -12.490 5.842 6.811 1.00 89.25 93 THR A O 1
ATOM 713 N N . ARG A 1 94 ? -11.321 4.003 6.312 1.00 87.94 94 ARG A N 1
ATOM 714 C CA . ARG A 1 94 ? -12.407 3.063 6.600 1.00 87.94 94 ARG A CA 1
ATOM 715 C C . ARG A 1 94 ? -12.312 2.541 8.022 1.00 87.94 94 ARG A C 1
ATOM 717 O O . ARG A 1 94 ? -11.290 1.987 8.397 1.00 87.94 94 ARG A O 1
ATOM 724 N N . ALA A 1 95 ? -13.400 2.628 8.789 1.00 89.25 95 ALA A N 1
ATOM 725 C CA . ALA A 1 95 ? -13.459 2.068 10.146 1.00 89.25 95 ALA A CA 1
ATOM 726 C C . ALA A 1 95 ? -13.262 0.538 10.164 1.00 89.25 95 ALA A C 1
ATOM 728 O O . ALA A 1 95 ? -12.705 -0.013 11.115 1.00 89.25 95 ALA A O 1
ATOM 729 N N . THR A 1 96 ? -13.681 -0.133 9.088 1.00 90.69 96 THR A N 1
ATOM 730 C CA . THR A 1 96 ? -13.441 -1.554 8.807 1.00 90.69 96 THR A CA 1
ATOM 731 C C . THR A 1 96 ? -12.502 -1.684 7.601 1.00 90.69 96 THR A C 1
ATOM 733 O O . THR A 1 96 ? -12.975 -1.809 6.465 1.00 90.69 96 THR A O 1
ATOM 736 N N . PRO A 1 97 ? -11.177 -1.577 7.807 1.00 90.69 97 PRO A N 1
ATOM 737 C CA . PRO A 1 97 ? -10.206 -1.631 6.724 1.00 90.69 97 PRO A CA 1
ATOM 738 C C . PRO A 1 97 ? -10.056 -3.054 6.174 1.00 90.69 97 PRO A C 1
ATOM 740 O O . PRO A 1 97 ? -10.153 -4.048 6.899 1.00 90.69 97 PRO A O 1
ATOM 743 N N . TYR A 1 98 ? -9.759 -3.142 4.883 1.00 91.44 98 TYR A N 1
ATOM 744 C CA . TYR A 1 98 ? -9.431 -4.380 4.186 1.00 91.44 98 TYR A CA 1
ATOM 745 C C . TYR A 1 98 ? -8.225 -4.142 3.276 1.00 91.44 98 TYR A C 1
ATOM 747 O O . TYR A 1 98 ? -7.954 -3.009 2.876 1.00 91.44 98 TYR A O 1
ATOM 755 N N . ALA A 1 99 ? -7.490 -5.212 3.001 1.00 93.38 99 ALA A N 1
ATOM 756 C CA . ALA A 1 99 ? -6.350 -5.217 2.105 1.00 93.38 99 ALA A CA 1
ATOM 757 C C . ALA A 1 99 ? -6.831 -5.431 0.667 1.00 93.38 99 ALA A C 1
ATOM 759 O O . ALA A 1 99 ? -7.332 -6.503 0.320 1.00 93.38 99 ALA A O 1
ATOM 760 N N . GLU A 1 100 ? -6.662 -4.415 -0.168 1.00 94.38 100 GLU A N 1
ATOM 761 C CA . GLU A 1 100 ? -6.879 -4.503 -1.605 1.00 94.38 100 GLU A CA 1
ATOM 762 C C . GLU A 1 100 ? -5.599 -4.997 -2.279 1.00 94.38 100 GLU A C 1
ATOM 764 O O . GLU A 1 100 ? -4.564 -4.342 -2.205 1.00 94.38 100 GLU A O 1
ATOM 769 N N . HIS A 1 101 ? -5.645 -6.172 -2.905 1.00 93.06 101 HIS A N 1
ATOM 770 C CA . HIS A 1 101 ? -4.476 -6.768 -3.554 1.00 93.06 101 HIS A CA 1
ATOM 771 C C . HIS A 1 101 ? -4.317 -6.212 -4.965 1.00 93.06 101 HIS A C 1
ATOM 773 O O . HIS A 1 101 ? -5.277 -6.193 -5.732 1.00 93.06 101 HIS A O 1
ATOM 779 N N . PHE A 1 102 ? -3.098 -5.825 -5.326 1.00 93.44 102 PHE A N 1
ATOM 780 C CA . PHE A 1 102 ? -2.768 -5.392 -6.680 1.00 93.44 102 PHE A CA 1
ATOM 781 C C . PHE A 1 102 ? -1.377 -5.875 -7.087 1.00 93.44 102 PHE A C 1
ATOM 783 O O . PHE A 1 102 ? -0.563 -6.300 -6.258 1.00 93.44 102 PHE A O 1
ATOM 790 N N . THR A 1 103 ? -1.111 -5.834 -8.388 1.00 92.25 103 THR A N 1
ATOM 791 C CA . THR A 1 103 ? 0.173 -6.245 -8.949 1.00 92.25 103 THR A CA 1
ATOM 792 C C . THR A 1 103 ? 0.766 -5.165 -9.825 1.00 92.25 103 THR A C 1
ATOM 794 O O . THR A 1 103 ? 0.032 -4.506 -10.551 1.00 92.25 103 THR A O 1
ATOM 797 N N . VAL A 1 104 ? 2.088 -5.055 -9.789 1.00 92.31 104 VAL A N 1
ATOM 798 C CA . VAL A 1 104 ? 2.886 -4.190 -10.660 1.00 92.31 104 VAL A CA 1
ATOM 799 C C . VAL A 1 104 ? 3.798 -5.035 -11.545 1.00 92.31 104 VAL A C 1
ATOM 801 O O . VAL A 1 104 ? 4.010 -6.227 -11.292 1.00 92.31 104 VAL A O 1
ATOM 804 N N . GLY A 1 105 ? 4.359 -4.422 -12.584 1.00 89.81 105 GLY A N 1
ATOM 805 C CA . GLY A 1 105 ? 5.227 -5.081 -13.551 1.00 89.81 105 GLY A CA 1
ATOM 806 C C . GLY A 1 105 ? 6.391 -5.874 -12.939 1.00 89.81 105 GLY A C 1
ATOM 807 O O . GLY A 1 105 ? 7.014 -5.492 -11.948 1.00 89.81 105 GLY A O 1
ATOM 808 N N . CYS A 1 106 ? 6.735 -6.984 -13.596 1.00 87.81 106 CYS A N 1
ATOM 809 C CA . CYS A 1 106 ? 7.851 -7.850 -13.218 1.00 87.81 106 CYS A CA 1
ATOM 810 C C . CYS A 1 106 ? 9.185 -7.337 -13.782 1.00 87.81 106 CYS A C 1
ATOM 812 O O . CYS A 1 106 ? 9.770 -7.921 -14.696 1.00 87.81 106 CYS A O 1
ATOM 814 N N . TYR A 1 107 ? 9.670 -6.222 -13.242 1.00 87.38 107 TYR A N 1
ATOM 815 C CA . TYR A 1 107 ? 10.992 -5.686 -13.566 1.00 87.38 107 TYR A CA 1
ATOM 816 C C . TYR A 1 107 ? 11.708 -5.230 -12.295 1.00 87.38 107 TYR A C 1
ATOM 818 O O . TYR A 1 107 ? 11.051 -4.945 -11.292 1.00 87.38 107 TYR A O 1
ATOM 826 N N . PRO A 1 108 ? 13.048 -5.111 -12.313 1.00 88.44 108 PRO A N 1
ATOM 827 C CA . PRO A 1 108 ? 13.779 -4.538 -11.193 1.00 88.44 108 PRO A CA 1
ATOM 828 C C . PRO A 1 108 ? 13.297 -3.114 -10.894 1.00 88.44 108 PRO A C 1
ATOM 830 O O . PRO A 1 108 ? 13.538 -2.181 -11.671 1.00 88.44 108 PRO A O 1
ATOM 833 N N . ALA A 1 109 ? 12.616 -2.956 -9.761 1.00 89.44 109 ALA A N 1
ATOM 834 C CA . ALA A 1 109 ? 12.232 -1.656 -9.243 1.00 89.44 109 ALA A CA 1
ATOM 835 C C . ALA A 1 109 ? 13.483 -0.889 -8.790 1.00 89.44 109 ALA A C 1
ATOM 837 O O . ALA A 1 109 ? 14.433 -1.450 -8.234 1.00 89.44 109 ALA A O 1
ATOM 838 N N . GLN A 1 110 ? 13.494 0.400 -9.089 1.00 92.00 110 GLN A N 1
ATOM 839 C CA . GLN A 1 110 ? 14.454 1.371 -8.591 1.00 92.00 110 GLN A CA 1
ATOM 840 C C . GLN A 1 110 ? 13.891 2.099 -7.373 1.00 92.00 110 GLN A C 1
ATOM 842 O O . GLN A 1 110 ? 14.638 2.339 -6.430 1.00 92.00 110 GLN A O 1
ATOM 847 N N . ASP A 1 111 ? 12.604 2.451 -7.413 1.00 93.00 111 ASP A N 1
ATOM 848 C CA . ASP A 1 111 ? 11.954 3.253 -6.380 1.00 93.00 111 ASP A CA 1
ATOM 849 C C . ASP A 1 111 ? 10.437 2.998 -6.341 1.00 93.00 111 ASP A C 1
ATOM 851 O O . ASP A 1 111 ? 9.831 2.624 -7.354 1.00 93.00 111 ASP A O 1
ATOM 855 N N . PHE A 1 112 ? 9.836 3.246 -5.179 1.00 94.12 112 PHE A N 1
ATOM 856 C CA . PHE A 1 112 ? 8.396 3.186 -4.936 1.00 94.12 112 PHE A CA 1
ATOM 857 C C . PHE A 1 112 ? 7.965 4.492 -4.284 1.00 94.12 112 PHE A C 1
ATOM 859 O O . PHE A 1 112 ? 8.494 4.875 -3.240 1.00 94.12 112 PHE A O 1
ATOM 866 N N . ARG A 1 113 ? 6.995 5.184 -4.878 1.00 96.12 113 ARG A N 1
ATOM 867 C CA . ARG A 1 113 ? 6.493 6.451 -4.337 1.00 96.12 113 ARG A CA 1
ATOM 868 C C . ARG A 1 113 ? 4.989 6.450 -4.299 1.00 96.12 113 ARG A C 1
ATOM 870 O O . ARG A 1 113 ? 4.346 5.892 -5.181 1.00 96.12 113 ARG A O 1
ATOM 877 N N . ALA A 1 114 ? 4.442 7.143 -3.316 1.00 96.56 114 ALA A N 1
ATOM 878 C CA . ALA A 1 114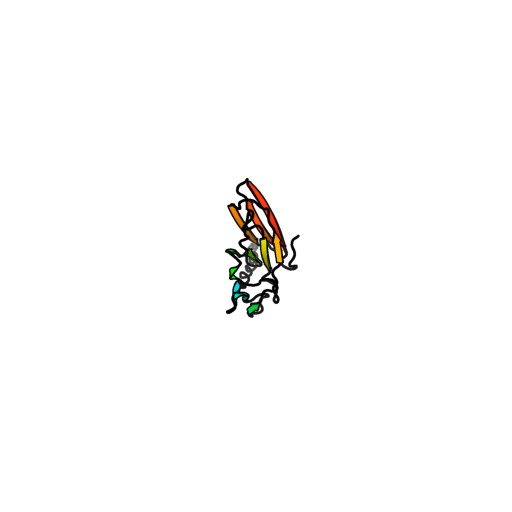 ? 3.032 7.453 -3.294 1.00 96.56 114 ALA A CA 1
ATOM 879 C C . ALA A 1 114 ? 2.826 8.956 -3.128 1.00 96.56 114 ALA A C 1
ATOM 881 O O . ALA A 1 114 ? 3.594 9.621 -2.428 1.00 96.56 114 ALA A O 1
ATOM 882 N N . ALA A 1 115 ? 1.806 9.482 -3.796 1.00 95.44 115 ALA A N 1
ATOM 883 C CA . ALA A 1 115 ? 1.409 10.877 -3.694 1.00 95.44 115 ALA A CA 1
ATOM 884 C C . ALA A 1 115 ? -0.079 10.954 -3.370 1.00 95.44 115 ALA A C 1
ATOM 886 O O . ALA A 1 115 ? -0.905 10.305 -4.014 1.00 95.44 115 ALA A O 1
ATOM 887 N N . ASP A 1 116 ? -0.402 11.746 -2.358 1.00 92.25 116 ASP A N 1
ATOM 888 C CA . ASP A 1 116 ? -1.752 11.886 -1.840 1.00 92.25 116 ASP A CA 1
ATOM 889 C C . ASP A 1 116 ? -2.390 13.165 -2.387 1.00 92.25 116 ASP A C 1
ATOM 891 O O . ASP A 1 116 ? -1.897 14.269 -2.153 1.00 92.25 116 ASP A O 1
ATOM 895 N N . GLY A 1 117 ? -3.440 13.001 -3.188 1.00 91.00 117 GLY A N 1
ATOM 896 C CA . GLY A 1 117 ? -4.22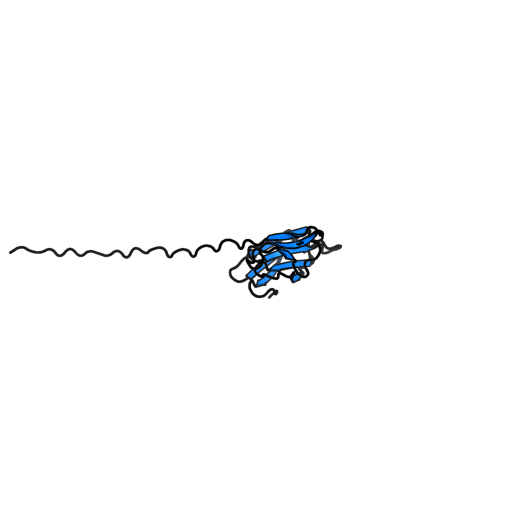5 14.096 -3.745 1.00 91.00 117 GLY A CA 1
ATOM 897 C C . GLY A 1 117 ? -5.447 14.413 -2.887 1.00 91.00 117 GLY A C 1
ATOM 898 O O . GLY A 1 117 ? -5.596 13.916 -1.779 1.00 91.00 117 GLY A O 1
ATOM 899 N N . GLN A 1 118 ? -6.364 15.229 -3.411 1.00 88.00 118 GLN A N 1
ATOM 900 C CA . GLN A 1 118 ? -7.598 15.566 -2.686 1.00 88.00 118 GLN A CA 1
ATOM 901 C C . GLN A 1 118 ? -8.624 14.424 -2.637 1.00 88.00 118 GLN A C 1
ATOM 903 O O . GLN A 1 118 ? -9.384 14.342 -1.682 1.00 88.00 118 GLN A O 1
ATOM 908 N N . ASN A 1 119 ? -8.675 13.578 -3.674 1.00 89.44 119 ASN A N 1
ATOM 909 C CA . ASN A 1 119 ? -9.714 12.547 -3.828 1.00 89.44 119 ASN A CA 1
ATOM 910 C C . ASN A 1 119 ? -9.156 11.127 -3.998 1.00 89.44 119 ASN A C 1
ATOM 912 O O . ASN A 1 119 ? -9.912 10.149 -3.975 1.00 89.44 119 ASN A O 1
ATOM 916 N N . ALA A 1 120 ? -7.854 11.019 -4.243 1.00 92.75 120 ALA A N 1
ATOM 917 C CA . ALA A 1 120 ? -7.192 9.768 -4.544 1.00 92.75 120 ALA A CA 1
ATOM 918 C C . ALA A 1 120 ? -5.722 9.819 -4.134 1.00 92.75 120 ALA A C 1
ATOM 920 O O . ALA A 1 120 ? -5.097 10.883 -4.118 1.00 92.75 120 ALA A O 1
ATOM 921 N N . THR A 1 121 ? -5.174 8.647 -3.846 1.00 94.44 121 THR A N 1
ATOM 922 C CA . THR A 1 121 ? -3.745 8.423 -3.655 1.00 94.44 121 THR A CA 1
ATOM 923 C C . THR A 1 121 ? -3.219 7.687 -4.877 1.00 94.44 121 THR A C 1
ATOM 925 O O . THR A 1 121 ? -3.808 6.704 -5.318 1.00 94.44 121 THR A O 1
ATOM 928 N N . THR A 1 122 ? -2.096 8.137 -5.421 1.00 96.94 122 THR A N 1
ATOM 929 C CA . THR A 1 122 ? -1.394 7.416 -6.486 1.00 96.94 122 THR A CA 1
ATOM 930 C C . THR A 1 1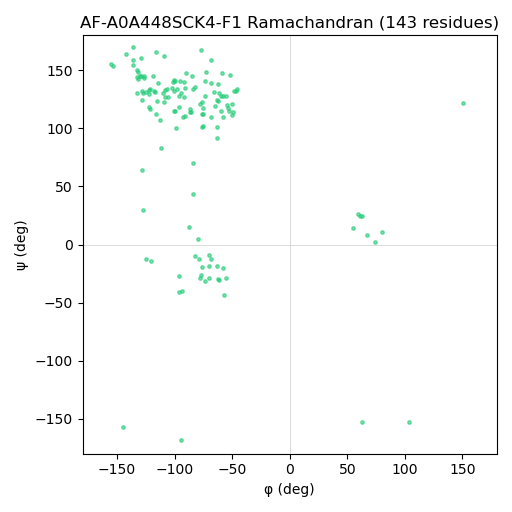22 ? -0.236 6.631 -5.896 1.00 96.94 122 THR A C 1
ATOM 932 O O . THR A 1 122 ? 0.466 7.130 -5.017 1.00 96.94 122 THR A O 1
ATOM 935 N N . PHE A 1 123 ? -0.022 5.418 -6.393 1.00 97.56 123 PHE A N 1
ATOM 936 C CA . PHE A 1 123 ? 1.154 4.601 -6.123 1.00 97.56 123 PHE A CA 1
ATOM 937 C C . PHE A 1 123 ? 1.921 4.416 -7.427 1.00 97.56 123 PHE A C 1
ATOM 939 O O . PHE A 1 123 ? 1.356 3.969 -8.421 1.00 97.56 123 PHE A O 1
ATOM 946 N N . SER A 1 124 ? 3.195 4.790 -7.438 1.00 96.62 124 SER A N 1
ATOM 947 C CA . SER A 1 124 ? 4.057 4.742 -8.615 1.00 96.62 124 SER A CA 1
ATOM 948 C C . SER A 1 124 ? 5.282 3.878 -8.365 1.00 96.62 124 SER A C 1
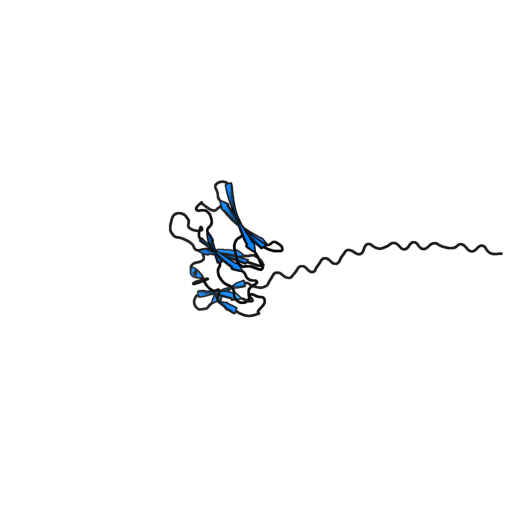ATOM 950 O O . SER A 1 124 ? 5.989 4.044 -7.367 1.00 96.62 124 SER A O 1
ATOM 952 N N . VAL A 1 125 ? 5.566 2.997 -9.320 1.00 95.56 125 VAL A N 1
ATOM 953 C CA . VAL A 1 125 ? 6.766 2.164 -9.354 1.00 95.56 125 VAL A CA 1
ATOM 954 C C . VAL A 1 125 ? 7.667 2.647 -10.472 1.00 95.56 125 VAL A C 1
ATOM 956 O O . VAL A 1 125 ? 7.271 2.681 -11.637 1.00 95.56 125 VAL A O 1
ATOM 959 N N . TYR A 1 126 ? 8.896 3.001 -10.117 1.00 94.94 126 TYR A N 1
ATOM 960 C CA . TYR A 1 126 ? 9.916 3.415 -11.070 1.00 94.94 126 TYR A CA 1
ATOM 961 C C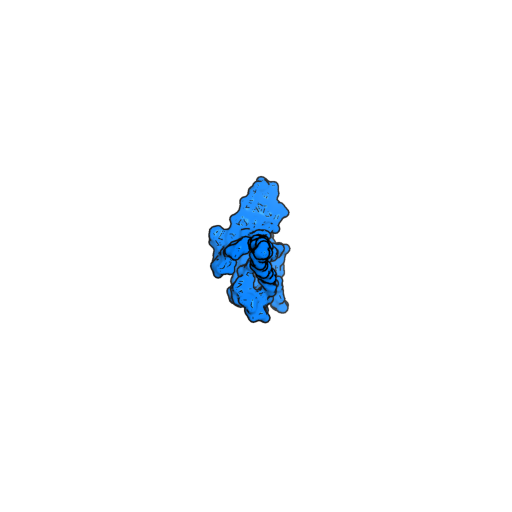 . TYR A 1 126 ? 10.833 2.230 -11.318 1.00 94.94 126 TYR A C 1
ATOM 963 O O . TYR A 1 126 ? 11.525 1.772 -10.409 1.00 94.94 126 TYR A O 1
ATOM 971 N N . PHE A 1 127 ? 10.843 1.707 -12.539 1.00 94.06 127 PHE A N 1
ATOM 972 C CA . PHE A 1 127 ? 11.698 0.584 -12.907 1.00 94.06 127 PHE A CA 1
ATOM 973 C C . PHE A 1 127 ? 13.045 1.075 -13.436 1.00 94.06 127 PHE A C 1
ATOM 975 O O . PHE A 1 127 ? 13.116 2.072 -14.154 1.00 94.06 127 PHE A O 1
ATOM 982 N N . ARG A 1 128 ? 14.120 0.311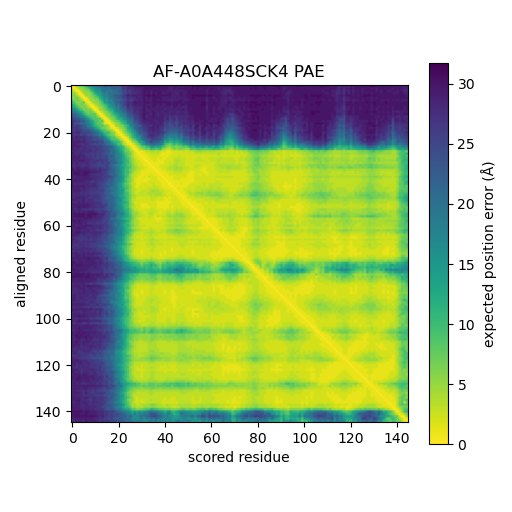 -13.197 1.00 92.88 128 ARG A N 1
ATOM 983 C CA . ARG A 1 128 ? 15.483 0.657 -13.663 1.00 92.88 128 ARG A CA 1
ATOM 984 C C . ARG A 1 128 ? 15.610 0.836 -15.180 1.00 92.88 128 ARG A C 1
ATOM 986 O O . ARG A 1 128 ? 16.555 1.455 -15.649 1.00 92.88 128 ARG A O 1
ATOM 993 N N . ARG A 1 129 ? 14.664 0.290 -15.946 1.00 91.50 129 ARG A N 1
ATOM 994 C CA . ARG A 1 129 ? 14.580 0.426 -17.407 1.00 91.50 129 ARG A CA 1
ATOM 995 C C . ARG A 1 129 ? 13.980 1.760 -17.882 1.00 91.50 129 ARG A C 1
ATOM 997 O O . ARG A 1 129 ? 13.720 1.899 -19.070 1.00 91.50 129 ARG A O 1
ATOM 1004 N N . GLY A 1 130 ? 13.691 2.692 -16.970 1.00 92.19 130 GLY A N 1
ATOM 1005 C CA . GLY A 1 130 ? 13.117 4.005 -17.288 1.00 92.19 130 GLY A CA 1
ATOM 1006 C C . GLY A 1 130 ? 11.605 4.007 -17.530 1.00 92.19 130 GLY A C 1
ATOM 1007 O O . GLY A 1 130 ? 11.066 5.007 -17.987 1.00 92.19 130 GLY A O 1
ATOM 1008 N N . VAL A 1 131 ? 10.915 2.901 -17.232 1.00 93.19 131 VAL A N 1
ATOM 1009 C CA . VAL A 1 131 ? 9.448 2.821 -17.296 1.00 93.19 131 VAL A CA 1
ATOM 1010 C C . VAL A 1 131 ? 8.876 3.095 -15.911 1.00 93.19 131 VAL A C 1
ATOM 1012 O O . VAL A 1 131 ? 9.414 2.600 -14.918 1.00 93.19 131 VAL A O 1
ATOM 1015 N N . THR A 1 132 ? 7.766 3.825 -15.864 1.00 95.75 132 THR A N 1
ATOM 1016 C CA . THR A 1 132 ? 6.968 4.032 -14.656 1.00 95.75 132 THR A CA 1
ATOM 1017 C C . THR A 1 132 ? 5.605 3.388 -14.832 1.00 95.75 132 THR A C 1
ATOM 1019 O O . THR A 1 132 ? 5.002 3.482 -15.900 1.00 95.75 132 THR A O 1
ATOM 1022 N N . GLU A 1 133 ? 5.129 2.742 -13.779 1.00 95.44 133 GLU A N 1
ATOM 1023 C CA . GLU A 1 133 ? 3.752 2.275 -13.664 1.00 95.44 133 GLU A CA 1
ATOM 1024 C C . GLU A 1 133 ? 3.095 3.004 -12.497 1.00 95.44 133 GLU A C 1
ATOM 1026 O O . GLU A 1 133 ? 3.686 3.084 -11.420 1.00 95.44 133 GLU A O 1
ATOM 1031 N N . THR A 1 134 ? 1.904 3.554 -12.720 1.00 96.56 134 THR A N 1
ATOM 1032 C CA . THR A 1 134 ? 1.163 4.331 -11.725 1.00 96.56 134 THR A CA 1
ATOM 1033 C C . THR A 1 134 ? -0.248 3.782 -11.607 1.00 96.56 134 THR A C 1
ATOM 1035 O O . THR A 1 134 ? -0.919 3.580 -12.615 1.00 96.56 134 THR A O 1
ATOM 1038 N N . ILE A 1 135 ? -0.683 3.563 -10.371 1.00 96.31 135 ILE A N 1
ATOM 1039 C CA . ILE A 1 135 ? -2.002 3.041 -10.018 1.00 96.31 135 ILE A CA 1
ATOM 1040 C C . ILE A 1 135 ? -2.686 4.067 -9.114 1.00 96.31 135 ILE A C 1
ATOM 1042 O O . ILE A 1 135 ? -2.062 4.590 -8.187 1.00 96.31 135 ILE A O 1
ATOM 1046 N N . GLU A 1 136 ? -3.953 4.372 -9.386 1.00 95.88 136 GLU A N 1
ATOM 1047 C CA . GLU A 1 136 ? -4.756 5.316 -8.606 1.00 95.88 136 GLU A CA 1
ATOM 1048 C C . GLU A 1 136 ? -5.723 4.579 -7.670 1.00 95.88 136 GLU A C 1
ATOM 1050 O O . GLU A 1 136 ? -6.419 3.652 -8.082 1.00 95.88 136 GLU A O 1
ATOM 1055 N N . PHE A 1 137 ? -5.792 5.032 -6.417 1.00 94.00 137 PHE A N 1
ATOM 1056 C CA . PHE A 1 137 ? -6.664 4.501 -5.372 1.00 94.00 137 PHE A CA 1
ATOM 1057 C C . PHE A 1 137 ? -7.572 5.605 -4.839 1.00 94.00 137 PHE A C 1
ATOM 1059 O O . PHE A 1 137 ? -7.104 6.595 -4.270 1.00 94.00 137 PHE A O 1
ATOM 1066 N N . ASN A 1 138 ? -8.884 5.442 -4.984 1.00 91.25 138 ASN A N 1
ATOM 1067 C CA . ASN A 1 138 ? -9.841 6.446 -4.530 1.00 91.25 138 ASN A CA 1
ATOM 1068 C C . ASN A 1 138 ? -9.972 6.448 -2.993 1.00 91.25 138 ASN A C 1
ATOM 1070 O O . ASN A 1 138 ? -9.989 5.401 -2.344 1.00 91.25 138 ASN A O 1
ATOM 1074 N N . HIS A 1 139 ? -10.087 7.624 -2.373 1.00 87.88 139 HIS A N 1
ATOM 1075 C CA . HIS A 1 139 ? -10.194 7.727 -0.909 1.00 87.88 139 HIS A CA 1
ATOM 1076 C C . HIS A 1 139 ? -11.529 7.219 -0.342 1.00 87.88 139 HIS A C 1
ATOM 1078 O O . HIS A 1 139 ? -11.571 6.744 0.794 1.00 87.88 139 HIS A O 1
ATOM 1084 N N . GLN A 1 140 ? -12.607 7.300 -1.126 1.00 79.31 140 GLN A N 1
ATOM 1085 C CA . GLN A 1 140 ? -13.986 6.964 -0.745 1.00 79.31 140 GLN A CA 1
ATOM 1086 C C . GLN A 1 140 ? -14.346 5.510 -1.106 1.00 79.31 140 GLN A C 1
ATOM 1088 O O . GLN A 1 140 ? -14.986 4.785 -0.336 1.00 79.31 140 GLN A O 1
ATOM 1093 N N . GLN A 1 141 ? -13.897 5.042 -2.268 1.00 64.88 141 GLN A N 1
ATOM 1094 C CA . GLN A 1 141 ? -14.119 3.685 -2.766 1.00 64.88 141 GLN A CA 1
ATOM 1095 C C . GLN A 1 141 ? -12.766 2.969 -2.779 1.00 64.88 141 GLN A C 1
ATOM 1097 O O . GLN A 1 141 ? -11.925 3.304 -3.593 1.00 64.88 141 GLN A O 1
ATOM 1102 N N . GLY A 1 142 ? -12.516 2.026 -1.864 1.00 54.47 142 GLY A N 1
ATOM 1103 C CA . GLY A 1 142 ? -11.383 1.115 -2.063 1.00 54.47 142 GLY A CA 1
ATOM 1104 C C . GLY A 1 142 ? -11.629 0.371 -3.378 1.00 54.47 142 GLY A C 1
ATOM 1105 O O . GLY A 1 142 ? -12.762 -0.062 -3.617 1.00 54.47 142 GLY A O 1
ATOM 1106 N N . GLY A 1 143 ? -10.643 0.398 -4.261 1.00 51.97 143 GLY A N 1
ATOM 1107 C CA . GLY A 1 143 ? -10.796 0.151 -5.686 1.00 51.97 143 GLY A CA 1
ATOM 1108 C C . GLY A 1 143 ? -9.752 0.904 -6.516 1.00 51.97 143 GLY A C 1
ATOM 1109 O O . GLY A 1 143 ? -9.699 2.139 -6.484 1.00 51.97 143 GLY A O 1
ATOM 1110 N N . VAL A 1 144 ? -8.975 0.151 -7.295 1.00 51.94 144 VAL A N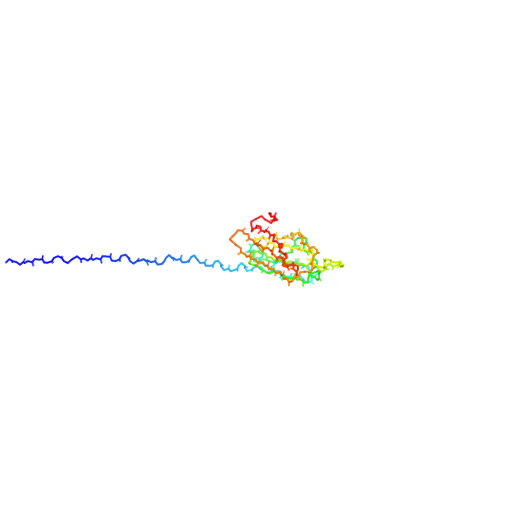 1
ATOM 1111 C CA . VAL A 1 144 ? -8.155 0.635 -8.416 1.00 51.94 144 VAL A CA 1
ATOM 1112 C C . VAL A 1 144 ? -9.058 1.165 -9.537 1.00 51.94 144 VAL A C 1
ATOM 1114 O O . VAL A 1 144 ? -10.009 0.489 -9.941 1.00 51.94 144 VAL A O 1
ATOM 1117 N N . ARG A 1 145 ? -8.760 2.368 -10.039 1.00 52.66 145 ARG A N 1
ATOM 1118 C CA . ARG A 1 145 ? -9.355 2.925 -11.266 1.00 52.66 145 ARG A CA 1
ATOM 1119 C C . ARG A 1 145 ? -8.446 2.752 -12.473 1.00 52.66 145 ARG A C 1
ATOM 1121 O O . ARG A 1 145 ? -7.217 2.895 -12.301 1.00 52.66 145 ARG A O 1
#

Organism: Serratia rubidaea (NCBI:txid61652)

Mean predicted aligned error: 10.81 Å

Radius of gyration: 24.67 Å; Cα contacts (8 Å, |Δi|>4): 295; chains: 1; bounding box: 35×100×37 Å

Solvent-accessible surface area (backbone atoms only — not comparable to full-atom values): 8629 Å² total; per-residue (Å²): 140,84,86,82,84,82,84,82,81,81,81,77,80,74,83,70,78,74,79,73,72,77,76,74,72,72,54,81,42,48,81,50,64,44,98,86,36,32,25,25,28,38,22,19,38,77,63,78,41,80,36,68,28,46,83,45,52,57,43,85,55,46,77,47,79,49,81,52,61,54,38,39,37,36,27,36,68,46,85,73,93,40,35,71,20,42,35,31,39,33,48,34,65,34,63,79,30,42,40,46,77,50,74,56,75,76,58,64,69,70,47,78,49,71,50,77,59,97,63,34,36,37,43,34,41,36,29,73,86,78,50,74,51,75,47,42,35,38,68,87,48,88,53,80,109

Sequence (145 aa):
MFTTVRTMVFFALAMLPWPASPASLPYQAAIGSSPDNQLLCHNCGGSGKHTLIQGGGDVRQYHFVVETPHYTFLARQGRGACPYATWIAVNKTRATPYAEHFTVGCYPAQDFRAADGQNATTFSVYFRRGVTETIEFNHQQGGVR

Secondary structure (DSSP, 8-state):
---------------PPP-PPP-------EEEE-TT-BEEEESGGG-SSEEE-BT--BGGGEEEEEE-SSEEEEEE--SSS-TT-EEEEEETT-SS-BEEEEE--SS-EEEEEEEE-SSEEEEEEEETTS-EEEEEEESSS-SB-